Protein AF-A0A1F8U116-F1 (afdb_monomer)

Nearest PDB structures (foldseek):
  3ff0-assembly1_A  TM=6.456E-01  e=1.673E+00  Pseudomonas aeruginosa
  3ff0-assembly1_B  TM=6.362E-01  e=1.903E+00  Pseudomonas aeruginosa
  4j8t-assembly5_A  TM=5.575E-01  e=2.029E+00  Pseudomonas aeruginosa PAO1
  4j9a-assembly8_H  TM=5.163E-01  e=3.391E+00  Pseudomonas aeruginosa PAO1
  4j8t-assembly5_C-3  TM=2.967E-01  e=2.029E+00  Pseudomonas aeruginosa PAO1

Sequence (132 aa):
MDSFWSKLLILGIVAAIGVFFIGNVYAPQRSAQEAMADSTQQSVNAVKMGVEDTAPMIVKGDAIISTVNQYCTSGNTVDIIVKKSSNTYTFTNSTSTSSNQSVTTIADISKHYVRTIEKAGTQIVSITFVEQ

Mean predicted aligned error: 13.51 Å

Structure (mmCIF, N/CA/C/O backbone):
data_AF-A0A1F8U116-F1
#
_entry.id   AF-A0A1F8U116-F1
#
loop_
_atom_site.group_PDB
_atom_site.id
_atom_site.type_symbol
_atom_site.label_atom_id
_atom_site.label_alt_id
_atom_site.label_comp_id
_atom_site.label_asym_id
_atom_site.label_entity_id
_atom_site.label_seq_id
_atom_site.pdbx_PDB_ins_code
_atom_site.Cartn_x
_atom_site.Cartn_y
_atom_site.Cartn_z
_atom_site.occupancy
_atom_site.B_iso_or_equiv
_atom_site.auth_seq_id
_atom_site.auth_comp_id
_atom_site.auth_asym_id
_atom_site.auth_atom_id
_atom_site.pdbx_PDB_model_num
ATOM 1 N N . MET A 1 1 ? 42.161 9.589 -70.786 1.00 56.75 1 MET A N 1
ATOM 2 C CA . MET A 1 1 ? 42.024 8.523 -69.756 1.00 56.75 1 MET A CA 1
ATOM 3 C C . MET A 1 1 ? 41.451 9.086 -68.445 1.00 56.75 1 MET A C 1
ATOM 5 O O . MET A 1 1 ? 41.298 8.358 -67.474 1.00 56.75 1 MET A O 1
ATOM 9 N N . ASP A 1 2 ? 41.060 10.364 -68.441 1.00 60.41 2 ASP A N 1
ATOM 10 C CA . ASP A 1 2 ? 40.743 11.174 -67.256 1.00 60.41 2 ASP A CA 1
ATOM 11 C C . ASP A 1 2 ? 39.321 10.951 -66.716 1.00 60.41 2 ASP A C 1
ATOM 13 O O . ASP A 1 2 ? 39.057 11.107 -65.527 1.00 60.41 2 ASP A O 1
ATOM 17 N N . SER A 1 3 ? 38.399 10.501 -67.576 1.00 70.00 3 SER A N 1
ATOM 18 C CA . SER A 1 3 ? 36.994 10.267 -67.208 1.00 70.00 3 SER A CA 1
ATOM 19 C C . SER A 1 3 ? 36.801 9.078 -66.256 1.00 70.00 3 SER A C 1
ATOM 21 O O . SER A 1 3 ? 35.904 9.110 -65.415 1.00 70.00 3 SER A O 1
ATOM 23 N N . PHE A 1 4 ? 37.635 8.036 -66.356 1.00 75.00 4 PHE A N 1
ATOM 24 C CA . PHE A 1 4 ? 37.519 6.846 -65.506 1.00 75.00 4 PHE A CA 1
ATOM 25 C C . PHE A 1 4 ? 37.938 7.150 -64.063 1.00 75.00 4 PHE A C 1
ATOM 27 O O . PHE A 1 4 ? 37.179 6.899 -63.129 1.00 75.00 4 PHE A O 1
ATOM 34 N N . TRP A 1 5 ? 39.103 7.778 -63.895 1.00 80.31 5 TRP A N 1
ATOM 35 C CA . TRP A 1 5 ? 39.643 8.144 -62.586 1.00 80.31 5 TRP A CA 1
ATOM 36 C C . TRP A 1 5 ? 38.787 9.186 -61.864 1.00 80.31 5 TRP A C 1
ATOM 38 O O . TRP A 1 5 ? 38.563 9.064 -60.664 1.00 80.31 5 TRP A O 1
ATOM 48 N N . SER A 1 6 ? 38.228 10.156 -62.596 1.00 79.38 6 SER A N 1
ATOM 49 C CA . SER A 1 6 ? 37.315 11.149 -62.021 1.00 79.38 6 SER A CA 1
ATOM 50 C C . SER A 1 6 ? 36.007 10.521 -61.508 1.00 79.38 6 SER A C 1
ATOM 52 O O . SER A 1 6 ? 35.576 10.818 -60.395 1.00 79.38 6 SER A O 1
ATOM 54 N N . LYS A 1 7 ? 35.407 9.580 -62.256 1.00 79.75 7 LYS A N 1
ATOM 55 C CA . LYS A 1 7 ? 34.196 8.858 -61.815 1.00 79.75 7 LYS A CA 1
ATOM 56 C C . LYS A 1 7 ? 34.462 7.955 -60.611 1.00 79.75 7 LYS A C 1
ATOM 58 O O . LYS A 1 7 ? 33.646 7.925 -59.694 1.00 79.75 7 LYS A O 1
ATOM 63 N N . LEU A 1 8 ? 35.600 7.258 -60.597 1.00 81.00 8 LEU A N 1
ATOM 64 C CA . LEU A 1 8 ? 36.014 6.416 -59.472 1.00 81.00 8 LEU A CA 1
ATOM 65 C C . LEU A 1 8 ? 36.182 7.246 -58.187 1.00 81.00 8 LEU A C 1
ATOM 67 O O . LEU A 1 8 ? 35.739 6.838 -57.115 1.00 81.00 8 LEU A O 1
ATOM 71 N N . LEU A 1 9 ? 36.768 8.439 -58.311 1.00 81.50 9 LEU A N 1
ATOM 72 C CA . LEU A 1 9 ? 37.010 9.349 -57.194 1.00 81.50 9 LEU A CA 1
ATOM 73 C C . LEU A 1 9 ? 35.705 9.920 -56.618 1.00 81.50 9 LEU A C 1
ATOM 75 O O . LEU A 1 9 ? 35.528 9.929 -55.402 1.00 81.50 9 LEU A O 1
ATOM 79 N N . ILE A 1 10 ? 34.753 10.311 -57.471 1.00 80.88 10 ILE A N 1
ATOM 80 C CA . ILE A 1 10 ? 33.420 10.759 -57.028 1.00 80.88 10 ILE A CA 1
ATOM 81 C C . ILE A 1 10 ? 32.681 9.635 -56.288 1.00 80.88 10 ILE A C 1
ATOM 83 O O . ILE A 1 10 ? 32.080 9.874 -55.242 1.00 80.88 10 ILE A O 1
ATOM 87 N N . LEU A 1 11 ? 32.759 8.400 -56.788 1.00 83.06 11 LEU A N 1
ATOM 88 C CA . LEU A 1 11 ? 32.100 7.246 -56.173 1.00 83.06 11 LEU A CA 1
ATOM 89 C C . LEU A 1 11 ? 32.689 6.934 -54.785 1.00 83.06 11 LEU A C 1
ATOM 91 O O . LEU A 1 11 ? 31.939 6.672 -53.844 1.00 83.06 11 LEU A O 1
ATOM 95 N N . GLY A 1 12 ? 34.011 7.063 -54.629 1.00 81.06 12 GLY A N 1
ATOM 96 C CA . GLY A 1 12 ? 34.685 6.963 -53.332 1.00 81.06 12 GLY A CA 1
ATOM 97 C C . GLY A 1 12 ? 34.249 8.044 -52.336 1.00 81.06 12 GLY A C 1
ATOM 98 O O . GLY A 1 12 ? 34.002 7.735 -51.172 1.00 81.06 12 GLY A O 1
ATOM 99 N N . ILE A 1 13 ? 34.078 9.291 -52.791 1.00 82.31 13 ILE A N 1
ATOM 100 C CA . ILE A 1 13 ? 33.596 10.395 -51.944 1.00 82.31 13 ILE A CA 1
ATOM 101 C C . ILE A 1 13 ? 32.156 10.143 -51.481 1.00 82.31 13 ILE A C 1
ATOM 103 O O . ILE A 1 13 ? 31.865 10.288 -50.297 1.00 82.31 13 ILE A O 1
ATOM 107 N N . VAL A 1 14 ? 31.259 9.720 -52.377 1.00 81.75 14 VAL A N 1
ATOM 108 C CA . VAL A 1 14 ? 29.861 9.419 -52.017 1.00 81.75 14 VAL A CA 1
ATOM 109 C C . VAL A 1 14 ? 29.785 8.258 -51.022 1.00 81.75 14 VAL A C 1
ATOM 111 O O . VAL A 1 14 ? 29.036 8.340 -50.050 1.00 81.75 14 VAL A O 1
ATOM 114 N N . ALA A 1 15 ? 30.593 7.210 -51.208 1.00 81.62 15 ALA A N 1
ATOM 115 C CA . ALA A 1 15 ? 30.669 6.099 -50.262 1.00 81.62 15 ALA A CA 1
ATOM 116 C C . ALA A 1 15 ? 31.201 6.547 -48.887 1.00 81.62 15 ALA A C 1
ATOM 118 O O . ALA A 1 15 ? 30.618 6.195 -47.862 1.00 81.62 15 ALA A O 1
ATOM 119 N N . ALA A 1 16 ? 32.256 7.369 -48.853 1.00 78.69 16 ALA A N 1
ATOM 120 C CA . ALA A 1 16 ? 32.825 7.895 -47.611 1.00 78.69 16 ALA A CA 1
ATOM 121 C C . ALA A 1 16 ? 31.837 8.799 -46.855 1.00 78.69 16 ALA A C 1
ATOM 123 O O . ALA A 1 16 ? 31.673 8.660 -45.642 1.00 78.69 16 ALA A O 1
ATOM 124 N N . ILE A 1 17 ? 31.126 9.675 -47.572 1.00 79.88 17 ILE A N 1
ATOM 125 C CA . ILE A 1 17 ? 30.067 10.515 -47.004 1.00 79.88 17 ILE A CA 1
ATOM 126 C C . ILE A 1 17 ? 28.924 9.636 -46.478 1.00 79.88 17 ILE A C 1
ATOM 128 O O . ILE A 1 17 ? 28.479 9.831 -45.351 1.00 79.88 17 ILE A O 1
ATOM 132 N N . GLY A 1 18 ? 28.489 8.623 -47.232 1.00 73.19 18 GLY A N 1
ATOM 133 C CA . GLY A 1 18 ? 27.443 7.692 -46.798 1.00 73.19 18 GLY A CA 1
ATOM 134 C C . GLY A 1 18 ? 27.783 6.983 -45.483 1.00 73.19 18 GLY A C 1
ATOM 135 O O . GLY A 1 18 ? 26.974 6.984 -44.555 1.00 73.19 18 GLY A O 1
ATOM 136 N N . VAL A 1 19 ? 29.002 6.452 -45.359 1.00 76.31 19 VAL A N 1
ATOM 137 C CA . VAL A 1 19 ? 29.478 5.816 -44.116 1.00 76.31 19 VAL A CA 1
ATOM 138 C C . VAL A 1 19 ? 29.560 6.830 -42.970 1.00 76.31 19 VAL A C 1
ATOM 140 O O . VAL A 1 19 ? 29.146 6.525 -41.850 1.00 76.31 19 VAL A O 1
ATOM 143 N N . PHE A 1 20 ? 30.024 8.052 -43.245 1.00 77.50 20 PHE A N 1
ATOM 144 C CA . PHE A 1 20 ? 30.094 9.122 -42.251 1.00 77.50 20 PHE A CA 1
ATOM 145 C C . PHE A 1 20 ? 28.710 9.504 -41.704 1.00 77.50 20 PHE A C 1
ATOM 147 O O . PHE A 1 20 ? 28.555 9.629 -40.488 1.00 77.50 20 PHE A O 1
ATOM 154 N N . PHE A 1 21 ? 27.699 9.643 -42.568 1.00 72.12 21 PHE A N 1
ATOM 155 C CA . PHE A 1 21 ? 26.323 9.944 -42.156 1.00 72.12 21 PHE A CA 1
ATOM 156 C C . PHE A 1 21 ? 25.698 8.796 -41.354 1.00 72.12 21 PHE A C 1
ATOM 158 O O . PHE A 1 21 ? 25.038 9.040 -40.345 1.00 72.12 21 PHE A O 1
ATOM 165 N N . ILE A 1 22 ? 25.926 7.540 -41.745 1.00 70.88 22 ILE A N 1
ATOM 166 C CA . ILE A 1 22 ? 25.413 6.383 -40.998 1.00 70.88 22 ILE A CA 1
ATOM 167 C C . ILE A 1 22 ? 26.027 6.327 -39.590 1.00 70.88 22 ILE A C 1
ATOM 169 O O . ILE A 1 22 ? 25.301 6.201 -38.603 1.00 70.88 22 ILE A O 1
ATOM 173 N N . GLY A 1 23 ? 27.350 6.470 -39.488 1.00 65.94 23 GLY A N 1
ATOM 174 C CA . GLY A 1 23 ? 28.062 6.378 -38.213 1.00 65.94 23 GLY A CA 1
ATOM 175 C C . GLY A 1 23 ? 27.804 7.554 -37.268 1.00 65.94 23 GLY A C 1
ATOM 176 O O . GLY A 1 23 ? 27.632 7.341 -36.073 1.00 65.94 23 GLY A O 1
ATOM 177 N N . ASN A 1 24 ? 27.748 8.784 -37.788 1.00 67.12 24 ASN A N 1
ATOM 178 C CA . ASN A 1 24 ? 27.691 9.988 -36.947 1.00 67.12 24 ASN A CA 1
ATOM 179 C C . ASN A 1 24 ? 26.297 10.603 -36.811 1.00 67.12 24 ASN A C 1
ATOM 181 O O . ASN A 1 24 ? 26.090 11.417 -35.916 1.00 67.12 24 ASN A O 1
ATOM 185 N N . VAL A 1 25 ? 25.342 10.250 -37.675 1.00 69.00 25 VAL A N 1
ATOM 186 C CA . VAL A 1 25 ? 23.979 10.803 -37.620 1.00 69.00 25 VAL A CA 1
ATOM 187 C C . VAL A 1 25 ? 22.976 9.714 -37.264 1.00 69.00 25 VAL A C 1
ATOM 189 O O . VAL A 1 25 ? 22.262 9.851 -36.274 1.00 69.00 25 VAL A O 1
ATOM 192 N N . TYR A 1 26 ? 22.954 8.603 -38.003 1.00 65.25 26 TYR A N 1
ATOM 193 C CA . TYR A 1 26 ? 21.955 7.555 -37.769 1.00 65.25 26 TYR A CA 1
ATOM 194 C C . TYR A 1 26 ? 22.182 6.783 -36.467 1.00 65.25 26 TYR A C 1
ATOM 196 O O . TYR A 1 26 ? 21.219 6.539 -35.741 1.00 65.25 26 TYR A O 1
ATOM 204 N N . ALA A 1 27 ? 23.425 6.413 -36.142 1.00 67.81 27 ALA A N 1
ATOM 205 C CA . ALA A 1 27 ? 23.688 5.659 -34.916 1.00 67.81 27 ALA A CA 1
ATOM 206 C C . ALA A 1 27 ? 23.335 6.453 -33.637 1.00 67.81 27 ALA A C 1
ATOM 208 O O . ALA A 1 27 ? 22.616 5.900 -32.802 1.00 67.81 27 ALA A O 1
ATOM 209 N N . PRO A 1 28 ? 23.710 7.744 -33.491 1.00 69.00 28 PRO A N 1
ATOM 210 C CA . PRO A 1 28 ? 23.281 8.547 -32.344 1.00 69.00 28 PRO A CA 1
ATOM 211 C C . PRO A 1 28 ? 21.773 8.821 -32.304 1.00 69.00 28 PRO A C 1
ATOM 213 O O . PRO A 1 28 ? 21.185 8.868 -31.228 1.00 69.00 28 PRO A O 1
ATOM 216 N N . GLN A 1 29 ? 21.118 8.993 -33.457 1.00 68.38 29 GLN A N 1
ATOM 217 C CA . GLN A 1 29 ? 19.662 9.180 -33.495 1.00 68.38 29 GLN A CA 1
ATOM 218 C C . GLN A 1 29 ? 18.917 7.928 -33.038 1.00 68.38 29 GLN A C 1
ATOM 220 O O . GLN A 1 29 ? 17.942 8.031 -32.296 1.00 68.38 29 GLN A O 1
ATOM 225 N N . ARG A 1 30 ? 19.389 6.748 -33.448 1.00 69.75 30 ARG A N 1
ATOM 226 C CA . ARG A 1 30 ? 18.814 5.476 -33.014 1.00 69.75 30 ARG A CA 1
ATOM 227 C C . ARG A 1 30 ? 18.998 5.262 -31.514 1.00 69.75 30 ARG A C 1
ATOM 229 O O . ARG A 1 30 ? 18.024 4.950 -30.840 1.00 69.75 30 ARG A O 1
ATOM 236 N N . SER A 1 31 ? 20.202 5.479 -30.985 1.00 70.88 31 SER A N 1
ATOM 237 C CA . SER A 1 31 ? 20.445 5.329 -29.546 1.00 70.88 31 SER A CA 1
ATOM 238 C C . SER A 1 31 ? 19.658 6.347 -28.717 1.00 70.88 31 SER A C 1
ATOM 240 O O . SER A 1 31 ? 19.149 6.002 -27.656 1.00 70.88 31 SER A O 1
ATOM 242 N N . ALA A 1 32 ? 19.482 7.576 -29.214 1.00 70.12 32 ALA A N 1
ATOM 243 C CA . ALA A 1 32 ? 18.620 8.565 -28.573 1.00 70.12 32 ALA A CA 1
ATOM 244 C C . ALA A 1 32 ? 17.145 8.128 -28.563 1.00 70.12 32 ALA A C 1
ATOM 246 O O . ALA A 1 32 ? 16.479 8.285 -27.545 1.00 70.12 32 ALA A O 1
ATOM 247 N N . GLN A 1 33 ? 16.636 7.551 -29.657 1.00 66.69 33 GLN A N 1
ATOM 248 C CA . GLN A 1 33 ? 15.265 7.027 -29.712 1.00 66.69 33 GLN A CA 1
ATOM 249 C C . GLN A 1 33 ? 15.062 5.830 -28.777 1.00 66.69 33 GLN A C 1
ATOM 251 O O . GLN A 1 33 ? 14.055 5.780 -28.075 1.00 66.69 33 GLN A O 1
ATOM 256 N N . GLU A 1 34 ? 16.019 4.902 -28.727 1.00 73.94 34 GLU A N 1
ATOM 257 C CA . GLU A 1 34 ? 15.996 3.762 -27.800 1.00 73.94 34 GLU A CA 1
ATOM 258 C C . GLU A 1 34 ? 16.025 4.252 -26.339 1.00 73.94 34 GLU A C 1
ATOM 260 O O . GLU A 1 34 ? 15.172 3.865 -25.543 1.00 73.94 34 GLU A O 1
ATOM 265 N N . ALA A 1 35 ? 16.897 5.211 -26.006 1.00 73.69 35 ALA A N 1
ATOM 266 C CA . ALA A 1 35 ? 16.950 5.808 -24.670 1.00 73.69 35 ALA A CA 1
ATOM 267 C C . ALA A 1 35 ? 15.663 6.571 -24.294 1.00 73.69 35 ALA A C 1
ATOM 269 O O . ALA A 1 35 ? 15.225 6.526 -23.143 1.00 73.69 35 ALA A O 1
ATOM 270 N N . MET A 1 36 ? 15.033 7.266 -25.247 1.00 68.69 36 MET A N 1
ATOM 271 C CA . MET A 1 36 ? 13.744 7.933 -25.029 1.00 68.69 36 MET A CA 1
ATOM 272 C C . MET A 1 36 ? 12.611 6.927 -24.811 1.00 68.69 36 MET A C 1
ATOM 274 O O . MET A 1 36 ? 11.757 7.155 -23.951 1.00 68.69 36 MET A O 1
ATOM 278 N N . ALA A 1 37 ? 12.603 5.817 -25.552 1.00 66.62 37 ALA A N 1
ATOM 279 C CA . ALA A 1 37 ? 11.632 4.745 -25.370 1.00 66.62 37 ALA A CA 1
ATOM 280 C C . ALA A 1 37 ? 11.789 4.082 -23.993 1.00 66.62 37 ALA A C 1
ATOM 282 O O . ALA A 1 37 ? 10.801 3.959 -23.268 1.00 66.62 37 ALA A O 1
ATOM 283 N N . ASP A 1 38 ? 13.018 3.759 -23.588 1.00 73.62 38 ASP A N 1
ATOM 284 C CA . ASP A 1 38 ? 13.308 3.172 -22.275 1.00 73.62 38 ASP A CA 1
ATOM 285 C C . ASP A 1 38 ? 12.937 4.122 -21.130 1.00 73.62 38 ASP A C 1
ATOM 287 O O . ASP A 1 38 ? 12.268 3.723 -20.174 1.00 73.62 38 ASP A O 1
ATOM 291 N N . SER A 1 39 ? 13.292 5.406 -21.245 1.00 68.94 39 SER A N 1
ATOM 292 C CA . SER A 1 39 ? 12.930 6.426 -20.252 1.00 68.94 39 SER A CA 1
ATOM 293 C C . SER A 1 39 ? 11.411 6.623 -20.150 1.00 68.94 39 SER A C 1
ATOM 295 O O . SER A 1 39 ? 10.861 6.740 -19.047 1.00 68.94 39 SER A O 1
ATOM 297 N N . THR A 1 40 ? 10.706 6.598 -21.285 1.00 70.31 40 THR A N 1
ATOM 298 C CA . THR A 1 40 ? 9.238 6.665 -21.319 1.00 70.31 40 THR A CA 1
ATOM 299 C C . THR A 1 40 ? 8.625 5.432 -20.666 1.00 70.31 40 THR A C 1
ATOM 301 O O . THR A 1 40 ? 7.739 5.567 -19.824 1.00 70.31 40 THR A O 1
ATOM 304 N N . GLN A 1 41 ? 9.119 4.235 -20.983 1.00 64.88 41 GLN A N 1
ATOM 305 C CA . GLN A 1 41 ? 8.625 2.993 -20.395 1.00 64.88 41 GLN A CA 1
ATOM 306 C C . GLN A 1 41 ? 8.862 2.954 -18.883 1.00 64.88 41 GLN A C 1
ATOM 308 O O . GLN A 1 41 ? 7.974 2.558 -18.126 1.00 64.88 41 GLN A O 1
ATOM 313 N N . GLN A 1 42 ? 10.027 3.415 -18.426 1.00 64.62 42 GLN A N 1
ATOM 314 C CA . GLN A 1 42 ? 10.340 3.537 -17.007 1.00 64.62 42 GLN A CA 1
ATOM 315 C C . GLN A 1 42 ? 9.395 4.525 -16.310 1.00 64.62 42 GLN A C 1
ATOM 317 O O . GLN A 1 42 ? 8.884 4.219 -15.233 1.00 64.62 42 GLN A O 1
ATOM 322 N N . SER A 1 43 ? 9.106 5.665 -16.940 1.00 61.88 43 SER A N 1
ATOM 323 C CA . SER A 1 43 ? 8.171 6.668 -16.414 1.00 61.88 43 SER A CA 1
ATOM 324 C C . SER A 1 43 ? 6.744 6.125 -16.336 1.00 61.88 43 SER A C 1
ATOM 326 O O . SER A 1 43 ? 6.086 6.260 -15.308 1.00 61.88 43 SER A O 1
ATOM 328 N N . VAL A 1 44 ? 6.279 5.441 -17.383 1.00 65.81 44 VAL A N 1
ATOM 329 C CA . VAL A 1 44 ? 4.954 4.802 -17.414 1.00 65.81 44 VAL A CA 1
ATOM 330 C C . VAL A 1 44 ? 4.847 3.710 -16.355 1.00 65.81 44 VAL A C 1
ATOM 332 O O . VAL A 1 44 ? 3.848 3.653 -15.644 1.00 65.81 44 VAL A O 1
ATOM 335 N N . ASN A 1 45 ? 5.873 2.873 -16.196 1.00 62.75 45 ASN A N 1
ATOM 336 C CA . ASN A 1 45 ? 5.890 1.837 -15.166 1.00 62.75 45 ASN A CA 1
ATOM 337 C C . ASN A 1 45 ? 5.910 2.441 -13.756 1.00 62.75 45 ASN A C 1
ATOM 339 O O . ASN A 1 45 ? 5.195 1.957 -12.883 1.00 62.75 45 ASN A O 1
ATOM 343 N N . ALA A 1 46 ? 6.673 3.514 -13.532 1.00 59.09 46 ALA A N 1
ATOM 344 C CA . ALA A 1 46 ? 6.689 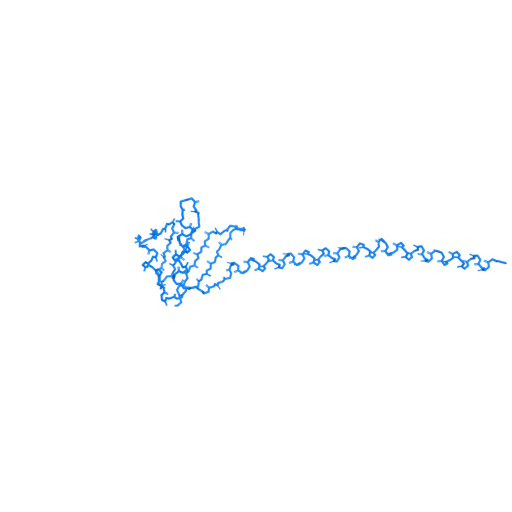4.227 -12.256 1.00 59.09 46 ALA A CA 1
ATOM 345 C C . ALA A 1 46 ? 5.317 4.837 -11.929 1.00 59.09 46 ALA A C 1
ATOM 347 O O . ALA A 1 46 ? 4.833 4.689 -10.807 1.00 59.09 46 ALA A O 1
ATOM 348 N N . VAL A 1 47 ? 4.654 5.450 -12.917 1.00 61.56 47 VAL A N 1
ATOM 349 C CA . VAL A 1 47 ? 3.283 5.959 -12.767 1.00 61.56 47 VAL A CA 1
ATOM 350 C C . VAL A 1 47 ? 2.311 4.814 -12.498 1.00 61.56 47 VAL A C 1
ATOM 352 O O . VAL A 1 47 ? 1.509 4.915 -11.578 1.00 61.56 47 VAL A O 1
ATOM 355 N N . LYS A 1 48 ? 2.396 3.707 -13.239 1.00 57.62 48 LYS A N 1
ATOM 356 C CA . LYS A 1 48 ? 1.510 2.553 -13.058 1.00 57.62 48 LYS A CA 1
ATOM 357 C C . LYS A 1 48 ? 1.648 1.937 -11.664 1.00 57.62 48 LYS A C 1
ATOM 359 O O . LYS A 1 48 ? 0.635 1.740 -11.007 1.00 57.62 48 LYS A O 1
ATOM 364 N N . MET A 1 49 ? 2.872 1.714 -11.183 1.00 56.59 49 MET A N 1
ATOM 365 C CA . MET A 1 49 ? 3.116 1.225 -9.818 1.00 56.59 49 MET A CA 1
ATOM 366 C C . MET A 1 49 ? 2.638 2.224 -8.756 1.00 56.59 49 MET A C 1
ATOM 368 O O . MET A 1 49 ? 2.053 1.832 -7.750 1.00 56.59 49 MET A O 1
ATOM 372 N N . GLY A 1 50 ? 2.842 3.526 -8.984 1.00 55.91 50 GLY A N 1
ATOM 373 C CA . GLY A 1 50 ? 2.330 4.569 -8.095 1.00 55.91 50 GLY A CA 1
ATOM 374 C C . GLY A 1 50 ? 0.802 4.588 -8.035 1.00 55.91 50 GLY A C 1
ATOM 375 O O . GLY A 1 50 ? 0.229 4.724 -6.955 1.00 55.91 50 GLY A O 1
ATOM 376 N N . VAL A 1 51 ? 0.135 4.408 -9.175 1.00 59.62 51 VAL A N 1
ATOM 377 C CA . VAL A 1 51 ? -1.328 4.389 -9.275 1.00 59.62 51 VAL A CA 1
ATOM 378 C C . VAL A 1 51 ? -1.912 3.103 -8.693 1.00 59.62 51 VAL A C 1
ATOM 380 O O . VAL A 1 51 ? -2.872 3.200 -7.941 1.00 59.62 51 VAL A O 1
ATOM 383 N N . GLU A 1 52 ? -1.352 1.924 -8.973 1.00 56.56 52 GLU A N 1
ATOM 384 C CA . GLU A 1 52 ? -1.872 0.645 -8.454 1.00 56.56 52 GLU A CA 1
ATOM 385 C C . GLU A 1 52 ? -1.861 0.585 -6.921 1.00 56.56 52 GLU A C 1
ATOM 387 O O . GLU A 1 52 ? -2.810 0.079 -6.322 1.00 56.56 52 GLU A O 1
ATOM 392 N N . ASP A 1 53 ? -0.851 1.173 -6.278 1.00 59.69 53 ASP A N 1
ATOM 393 C CA . ASP A 1 53 ? -0.792 1.212 -4.816 1.00 59.69 53 ASP A CA 1
ATOM 394 C C . ASP A 1 53 ? -1.669 2.309 -4.190 1.00 59.69 53 ASP A C 1
ATOM 396 O O . ASP A 1 53 ? -2.090 2.163 -3.046 1.00 59.69 53 ASP A O 1
ATOM 400 N N . THR A 1 54 ? -1.944 3.403 -4.906 1.00 65.44 54 THR A N 1
ATOM 401 C CA . THR A 1 54 ? -2.691 4.569 -4.378 1.00 65.44 54 THR A CA 1
ATOM 402 C C . THR A 1 54 ? -4.178 4.526 -4.761 1.00 65.44 54 THR A C 1
ATOM 404 O O . THR A 1 54 ? -5.006 5.206 -4.152 1.00 65.44 54 THR A O 1
ATOM 407 N N . ALA A 1 55 ? -4.543 3.729 -5.768 1.00 71.69 55 ALA A N 1
ATOM 408 C CA . ALA A 1 55 ? -5.911 3.625 -6.249 1.00 71.69 55 ALA A CA 1
ATOM 409 C C . ALA A 1 55 ? -6.843 3.039 -5.171 1.00 71.69 55 ALA A C 1
ATOM 411 O O . ALA A 1 55 ? -6.472 2.084 -4.480 1.00 71.69 55 ALA A O 1
ATOM 412 N N . PRO A 1 56 ? -8.075 3.567 -5.047 1.00 79.25 56 PRO A N 1
ATOM 413 C CA . PRO A 1 56 ? -9.064 3.011 -4.139 1.00 79.25 56 PRO A CA 1
ATOM 414 C C . PRO A 1 56 ? -9.372 1.548 -4.484 1.00 79.25 56 PRO A C 1
ATOM 416 O O . PRO A 1 56 ? -9.783 1.243 -5.604 1.00 79.25 56 PRO A O 1
ATOM 419 N N . MET A 1 57 ? -9.205 0.640 -3.522 1.00 85.25 57 MET A N 1
ATOM 420 C CA . MET A 1 57 ? -9.498 -0.789 -3.681 1.00 85.25 57 MET A CA 1
ATOM 421 C C . MET A 1 57 ? -10.588 -1.220 -2.704 1.00 85.25 57 MET A C 1
ATOM 423 O O . MET A 1 57 ? -10.530 -0.887 -1.525 1.00 85.25 57 MET A O 1
ATOM 427 N N . ILE A 1 58 ? -11.557 -2.015 -3.159 1.00 87.44 58 ILE A N 1
ATOM 428 C CA . ILE A 1 58 ? -12.561 -2.603 -2.265 1.00 87.44 58 ILE A CA 1
ATOM 429 C C . ILE A 1 58 ? -11.945 -3.803 -1.538 1.00 87.44 58 ILE A C 1
ATOM 431 O O . ILE A 1 58 ? -11.452 -4.739 -2.167 1.00 87.44 58 ILE A O 1
ATOM 435 N N . VAL A 1 59 ? -11.992 -3.781 -0.209 1.00 89.62 59 VAL A N 1
ATOM 436 C CA . VAL A 1 59 ? -11.513 -4.847 0.677 1.00 89.62 59 VAL A CA 1
ATOM 437 C C . VAL A 1 59 ? -12.593 -5.228 1.689 1.00 89.62 59 VAL A C 1
ATOM 439 O O . VAL A 1 59 ? -13.517 -4.459 1.940 1.00 89.62 59 VAL A O 1
ATOM 442 N N . LYS A 1 60 ? -12.490 -6.416 2.282 1.00 90.94 60 LYS A N 1
ATOM 443 C CA . LYS A 1 60 ? -13.359 -6.849 3.385 1.00 90.94 60 LYS A CA 1
ATOM 444 C C . LYS A 1 60 ? -12.785 -6.433 4.744 1.00 90.94 60 LYS A C 1
ATOM 446 O O . LYS A 1 60 ? -11.607 -6.086 4.848 1.00 90.94 60 LYS A O 1
ATOM 451 N N . GLY A 1 61 ? -13.615 -6.453 5.789 1.00 86.69 61 GLY A N 1
ATOM 452 C CA . GLY A 1 61 ? -13.201 -6.060 7.144 1.00 86.69 61 GLY A CA 1
ATOM 453 C C . GLY A 1 61 ? -12.069 -6.907 7.745 1.00 86.69 61 GLY A C 1
ATOM 454 O O . GLY A 1 61 ? -11.276 -6.402 8.536 1.00 86.69 61 GLY A O 1
ATOM 455 N N . ASP A 1 62 ? -11.916 -8.163 7.325 1.00 89.19 62 ASP A N 1
ATOM 456 C CA . ASP A 1 62 ? -10.793 -9.031 7.713 1.00 89.19 62 ASP A CA 1
ATOM 457 C C . ASP A 1 62 ? -9.433 -8.476 7.250 1.00 89.19 62 ASP A C 1
ATOM 459 O O . ASP A 1 62 ? -8.454 -8.496 8.002 1.00 89.19 62 ASP A O 1
ATOM 463 N N . ALA A 1 63 ? -9.384 -7.892 6.052 1.00 88.50 63 ALA A N 1
ATOM 464 C CA . ALA A 1 63 ? -8.195 -7.236 5.524 1.00 88.50 63 ALA A CA 1
ATOM 465 C C . ALA A 1 63 ? -7.800 -6.002 6.352 1.00 88.50 63 ALA A C 1
ATOM 467 O O . ALA A 1 63 ? -6.610 -5.716 6.491 1.00 88.50 63 ALA A O 1
ATOM 468 N N . ILE A 1 64 ? -8.766 -5.295 6.950 1.00 88.81 64 ILE A N 1
ATOM 469 C CA . ILE A 1 64 ? -8.491 -4.167 7.856 1.00 88.81 64 ILE A CA 1
ATOM 470 C C . ILE A 1 64 ? -7.780 -4.667 9.110 1.00 88.81 64 ILE A C 1
ATOM 472 O O . ILE A 1 64 ? -6.754 -4.109 9.490 1.00 88.81 64 ILE A O 1
ATOM 476 N N . ILE A 1 65 ? -8.281 -5.747 9.716 1.00 88.88 65 ILE A N 1
ATOM 477 C CA . ILE A 1 65 ? -7.681 -6.353 10.914 1.00 88.88 65 ILE A CA 1
ATOM 478 C C . ILE A 1 65 ? -6.241 -6.785 10.619 1.00 88.88 65 ILE A C 1
ATOM 480 O O . ILE A 1 65 ? -5.329 -6.475 11.387 1.00 88.88 65 ILE A O 1
ATOM 484 N N . SER A 1 66 ? -6.022 -7.444 9.477 1.00 88.62 66 SER A N 1
ATOM 485 C CA . SER A 1 66 ? -4.679 -7.827 9.032 1.00 88.62 66 SER A CA 1
ATOM 486 C C . SER A 1 66 ? -3.769 -6.612 8.842 1.00 88.62 66 SER A C 1
ATOM 488 O O . SER A 1 66 ? -2.62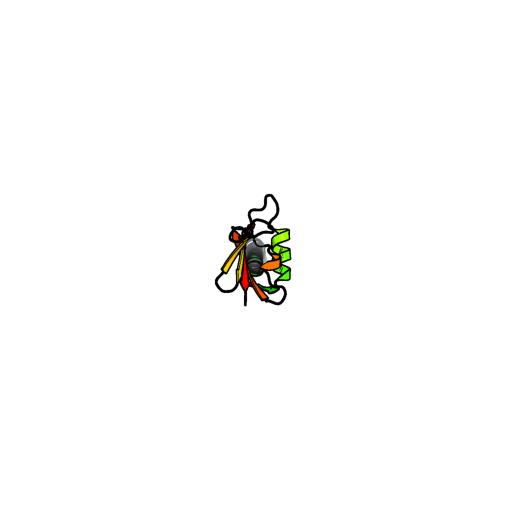0 -6.637 9.278 1.00 88.62 66 SER A O 1
ATOM 490 N N . THR A 1 67 ? -4.277 -5.540 8.226 1.00 88.62 67 THR A N 1
ATOM 491 C CA . THR A 1 67 ? -3.505 -4.311 7.981 1.00 88.62 67 THR A CA 1
ATOM 492 C C . THR A 1 67 ? -3.123 -3.634 9.297 1.00 88.62 67 THR A C 1
ATOM 494 O O . THR A 1 67 ? -1.968 -3.258 9.475 1.00 88.62 67 THR A O 1
ATOM 497 N N . VAL A 1 68 ? -4.051 -3.540 10.255 1.00 87.38 68 VAL A N 1
ATOM 498 C CA . VAL A 1 68 ? -3.770 -2.985 11.588 1.00 87.38 68 VAL A CA 1
ATOM 499 C C . VAL A 1 68 ? -2.707 -3.796 12.314 1.00 87.38 68 VAL A C 1
ATOM 501 O O . VAL A 1 68 ? -1.743 -3.220 12.804 1.00 87.38 68 VAL A O 1
ATOM 504 N N . ASN A 1 69 ? -2.806 -5.122 12.320 1.00 85.94 69 ASN A N 1
ATOM 505 C CA . ASN A 1 69 ? -1.803 -5.958 12.983 1.00 85.94 69 ASN A CA 1
ATOM 506 C C . ASN A 1 69 ? -0.423 -5.898 12.307 1.00 85.94 69 ASN A C 1
ATOM 508 O O . ASN A 1 69 ? 0.594 -6.052 12.979 1.00 85.94 69 ASN A O 1
ATOM 512 N N . GLN A 1 70 ? -0.379 -5.681 10.991 1.00 85.25 70 GLN A N 1
ATOM 513 C CA . GLN A 1 70 ? 0.870 -5.567 10.242 1.00 85.25 70 GLN A CA 1
ATOM 514 C C . GLN A 1 70 ? 1.565 -4.221 10.480 1.00 85.25 70 GLN A C 1
ATOM 516 O O . GLN A 1 70 ? 2.774 -4.177 10.721 1.00 85.25 70 GLN A O 1
ATOM 521 N N . TYR A 1 71 ? 0.814 -3.125 10.379 1.00 84.38 71 TYR A N 1
ATOM 522 C CA . TYR A 1 71 ? 1.383 -1.781 10.362 1.00 84.38 71 TYR A CA 1
ATOM 523 C C . TYR A 1 71 ? 1.380 -1.110 11.733 1.00 84.38 71 TYR A C 1
ATOM 525 O O . TYR A 1 71 ? 2.321 -0.385 12.021 1.00 84.38 71 TYR A O 1
ATOM 533 N N . CYS A 1 72 ? 0.425 -1.379 12.622 1.00 83.19 72 CYS A N 1
ATOM 534 C CA . CYS A 1 72 ? 0.402 -0.785 13.961 1.00 83.19 72 CYS A CA 1
ATOM 535 C C . CYS A 1 72 ? 1.271 -1.575 14.958 1.00 83.19 72 CYS A C 1
ATOM 537 O O . CYS A 1 72 ? 0.786 -2.090 15.965 1.00 83.19 72 CYS A O 1
ATOM 539 N N . THR A 1 73 ? 2.564 -1.691 14.657 1.00 78.12 73 THR A N 1
ATOM 540 C CA . THR A 1 73 ? 3.582 -2.316 15.515 1.00 78.12 73 THR A CA 1
ATOM 541 C C . THR A 1 73 ? 4.482 -1.257 16.160 1.00 78.12 73 THR A C 1
ATOM 543 O O . THR A 1 73 ? 4.546 -0.113 15.708 1.00 78.12 73 THR A O 1
ATOM 546 N N . SER A 1 74 ? 5.178 -1.618 17.246 1.00 68.25 74 SER A N 1
ATOM 547 C CA . SER A 1 74 ? 6.078 -0.694 17.952 1.00 68.25 74 SER A CA 1
ATOM 548 C C . SER A 1 74 ? 7.155 -0.154 17.004 1.00 68.25 74 SER A C 1
ATOM 550 O O . SER A 1 74 ? 7.973 -0.919 16.496 1.00 68.25 74 SER A O 1
ATOM 552 N N . GLY A 1 75 ? 7.147 1.161 16.771 1.00 65.88 75 GLY A N 1
ATOM 553 C CA . GLY A 1 75 ? 8.110 1.850 15.907 1.00 65.88 75 GLY A CA 1
ATOM 554 C C . GLY A 1 75 ? 7.617 2.163 14.493 1.00 65.88 75 GLY A C 1
ATOM 555 O O . GLY A 1 75 ? 8.360 2.784 13.738 1.00 65.88 75 GLY A O 1
ATOM 556 N N . ASN A 1 76 ? 6.388 1.787 14.134 1.00 73.50 76 ASN A N 1
ATOM 557 C CA . ASN A 1 76 ? 5.790 2.185 12.863 1.00 73.50 76 ASN A CA 1
ATOM 558 C C . ASN A 1 76 ? 4.991 3.490 13.011 1.00 73.50 76 ASN A C 1
ATOM 560 O O . ASN A 1 76 ? 4.310 3.698 14.014 1.00 73.50 76 ASN A O 1
ATOM 564 N N . THR A 1 77 ? 5.055 4.356 12.001 1.00 73.62 77 THR A N 1
ATOM 565 C CA . THR A 1 77 ? 4.400 5.679 11.995 1.00 73.62 77 THR A CA 1
ATOM 566 C C . THR A 1 77 ? 3.215 5.751 11.032 1.00 73.62 77 THR A C 1
ATOM 568 O O . THR A 1 77 ? 2.787 6.842 10.673 1.00 73.62 77 THR A O 1
ATOM 571 N N . VAL A 1 78 ? 2.734 4.603 10.549 1.00 83.12 78 VAL A N 1
ATOM 572 C CA . VAL A 1 78 ? 1.627 4.546 9.590 1.00 83.12 78 VAL A CA 1
ATOM 573 C C . VAL A 1 78 ? 0.307 4.734 10.325 1.00 83.12 78 VAL A C 1
ATOM 575 O O . VAL A 1 78 ? -0.063 3.906 11.160 1.00 83.12 78 VAL A O 1
ATOM 578 N N . ASP A 1 79 ? -0.425 5.784 9.966 1.00 86.00 79 ASP A N 1
ATOM 579 C CA . ASP A 1 79 ? -1.753 6.041 10.513 1.00 86.00 79 ASP A CA 1
ATOM 580 C C . ASP A 1 79 ? -2.801 5.209 9.774 1.00 86.00 79 ASP A C 1
ATOM 582 O O . ASP A 1 79 ? -3.007 5.355 8.565 1.00 86.00 79 ASP A O 1
ATOM 586 N N . ILE A 1 80 ? -3.508 4.346 10.501 1.00 88.44 80 ILE A N 1
ATOM 587 C CA . ILE A 1 80 ? -4.620 3.587 9.930 1.00 88.44 80 ILE A CA 1
ATOM 588 C C . ILE A 1 80 ? -5.933 4.200 10.381 1.00 88.44 80 ILE A C 1
ATOM 590 O O . ILE A 1 80 ? -6.203 4.313 11.574 1.00 88.44 80 ILE A O 1
ATOM 594 N N . ILE A 1 81 ? -6.769 4.571 9.419 1.00 91.12 81 ILE A N 1
ATOM 595 C CA . ILE A 1 81 ? -8.024 5.278 9.653 1.00 91.12 81 ILE A CA 1
ATOM 596 C 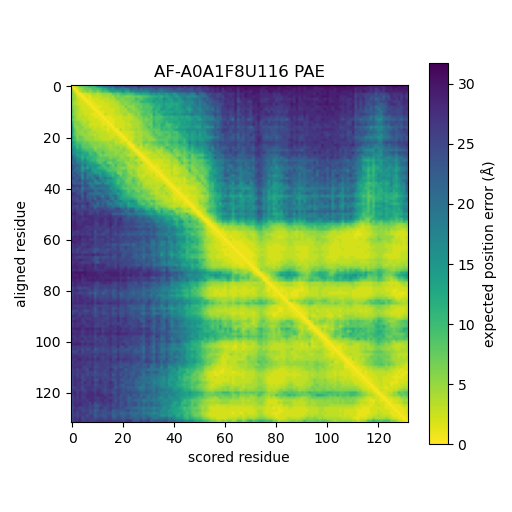C . ILE A 1 81 ? -9.171 4.420 9.130 1.00 91.12 81 ILE A C 1
ATOM 598 O O . ILE A 1 81 ? -9.210 4.081 7.954 1.00 91.12 81 ILE A O 1
ATOM 602 N N . VAL A 1 82 ? -10.144 4.099 9.976 1.00 90.12 82 VAL A N 1
ATOM 603 C CA . VAL A 1 82 ? -11.379 3.409 9.586 1.00 90.12 82 VAL A CA 1
ATOM 604 C C . VAL A 1 82 ? -12.549 4.364 9.773 1.00 90.12 82 VAL A C 1
ATOM 606 O O . VAL A 1 82 ? -12.826 4.819 10.883 1.00 90.12 82 VAL A O 1
ATOM 609 N N . LYS A 1 83 ? -13.242 4.681 8.682 1.00 90.19 83 LYS A N 1
ATOM 610 C CA . LYS A 1 83 ? -14.454 5.499 8.662 1.00 90.19 83 LYS A CA 1
ATOM 611 C C . LYS A 1 83 ? -15.660 4.586 8.506 1.00 90.19 83 LYS A C 1
ATOM 613 O O . LYS A 1 83 ? -15.802 3.905 7.490 1.00 90.19 83 LYS A O 1
ATOM 618 N N . LYS A 1 84 ? -16.517 4.580 9.522 1.00 87.75 84 LYS A N 1
ATOM 619 C CA . LYS A 1 84 ? -17.736 3.770 9.579 1.00 87.75 84 LYS A CA 1
ATOM 620 C C . LYS A 1 84 ? -18.911 4.669 9.919 1.00 87.7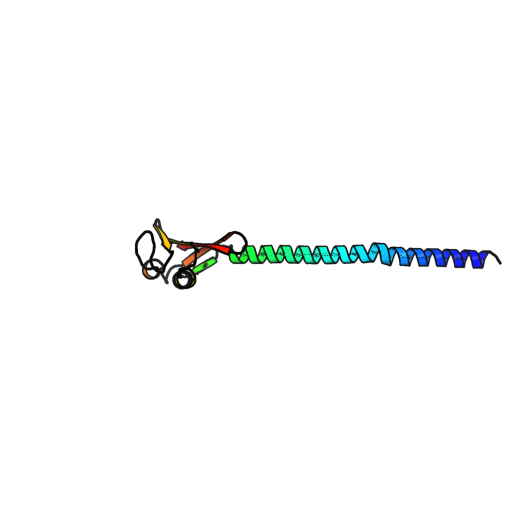5 84 LYS A C 1
ATOM 622 O O . LYS A 1 84 ? -18.922 5.293 10.982 1.00 87.75 84 LYS A O 1
ATOM 627 N N . SER A 1 85 ? -19.894 4.730 9.023 1.00 84.81 85 SER A N 1
ATOM 628 C CA . SER A 1 85 ? -20.995 5.696 9.108 1.00 84.81 85 SER A CA 1
ATOM 629 C C . SER A 1 85 ? -20.449 7.119 9.347 1.00 84.81 85 SER A C 1
ATOM 631 O O . SER A 1 85 ? -19.667 7.616 8.541 1.00 84.81 85 SER A O 1
ATOM 633 N N . SER A 1 86 ? -20.802 7.754 10.469 1.00 85.56 86 SER A N 1
ATOM 634 C CA . SER A 1 86 ? -20.332 9.094 10.853 1.00 85.56 86 SER A CA 1
ATOM 635 C C . SER A 1 86 ? -19.094 9.088 11.760 1.00 85.56 86 SER A C 1
ATOM 637 O O . SER A 1 86 ? -18.621 10.153 12.153 1.00 85.56 86 SER A O 1
ATOM 639 N N . ASN A 1 87 ? -18.571 7.914 12.122 1.00 87.25 87 ASN A N 1
ATOM 640 C CA . ASN A 1 87 ? -17.459 7.779 13.056 1.00 87.25 87 ASN A CA 1
ATOM 641 C C . ASN A 1 87 ? -16.133 7.584 12.316 1.00 87.25 87 ASN A C 1
ATOM 643 O O . ASN A 1 87 ? -16.062 6.894 11.299 1.00 87.25 87 ASN A O 1
ATOM 647 N N . THR A 1 88 ? -15.067 8.164 12.868 1.00 89.88 88 THR A N 1
ATOM 648 C CA . THR A 1 88 ? -13.689 7.966 12.404 1.00 89.88 88 THR A CA 1
ATOM 649 C C . THR A 1 88 ? -12.857 7.369 13.532 1.00 89.88 88 THR A C 1
ATOM 651 O O . THR A 1 88 ? -12.808 7.904 14.642 1.00 89.88 88 THR A O 1
ATOM 654 N N . TYR A 1 89 ? -12.199 6.256 13.236 1.00 89.25 89 TYR A N 1
ATOM 655 C CA . TYR A 1 89 ? -11.366 5.513 14.168 1.00 89.25 89 TYR A CA 1
ATOM 656 C C . TYR A 1 89 ? -9.937 5.498 13.652 1.00 89.25 89 TYR A C 1
ATOM 658 O O . TYR A 1 89 ? -9.677 4.947 12.587 1.00 89.25 89 TYR A O 1
ATOM 666 N N . THR A 1 90 ? -9.016 6.084 14.408 1.00 89.00 90 THR A N 1
ATOM 667 C CA . THR A 1 90 ? -7.585 6.027 14.093 1.00 89.00 90 THR A CA 1
ATOM 668 C C . THR A 1 90 ? -6.926 4.949 14.939 1.00 89.00 90 THR A C 1
ATOM 670 O O . THR A 1 90 ? -7.267 4.794 16.116 1.00 89.00 90 THR A O 1
ATOM 673 N N . PHE A 1 91 ? -6.003 4.204 14.345 1.00 85.31 91 PHE A N 1
ATOM 674 C CA . PHE A 1 91 ? -5.247 3.129 14.969 1.00 85.31 91 PHE A CA 1
ATOM 675 C C . PHE A 1 91 ? -3.756 3.421 14.832 1.00 85.31 91 PHE A C 1
ATOM 677 O O . PHE A 1 91 ? -3.237 3.550 13.726 1.00 85.31 91 PHE A O 1
ATOM 684 N N . THR A 1 92 ? -3.084 3.503 15.978 1.00 78.00 92 THR A N 1
ATOM 685 C CA . THR A 1 92 ? -1.616 3.492 16.101 1.00 78.00 92 THR A CA 1
ATOM 686 C C . THR A 1 92 ? -1.120 2.212 16.791 1.00 78.00 92 THR A C 1
ATOM 688 O O . THR A 1 92 ? 0.075 1.952 16.860 1.00 78.00 92 THR A O 1
ATOM 691 N N . ASN A 1 93 ? -2.055 1.389 17.279 1.00 77.06 93 ASN A N 1
ATOM 692 C CA . ASN A 1 93 ? -1.891 0.033 17.807 1.00 77.06 93 ASN A CA 1
ATOM 693 C C . ASN A 1 93 ? -3.174 -0.767 17.462 1.00 77.06 93 ASN A C 1
ATOM 695 O O . ASN A 1 93 ? -4.098 -0.218 16.856 1.00 77.06 93 ASN A O 1
ATOM 699 N N . SER A 1 94 ? -3.303 -2.026 17.888 1.00 75.94 94 SER A N 1
ATOM 700 C CA . SER A 1 94 ? -4.515 -2.850 17.695 1.00 75.94 94 SER A CA 1
ATOM 701 C C . SER A 1 94 ? -5.800 -2.259 18.313 1.00 75.94 94 SER A C 1
ATOM 703 O O . SER A 1 94 ? -6.905 -2.729 18.026 1.00 75.94 94 SER A O 1
ATOM 705 N N . THR A 1 95 ? -5.672 -1.227 19.150 1.00 77.75 95 THR A N 1
ATOM 706 C CA . THR A 1 95 ? -6.767 -0.455 19.747 1.00 77.75 95 THR A CA 1
ATOM 707 C C . THR A 1 95 ? -6.818 0.959 19.182 1.00 77.75 95 THR A C 1
ATOM 709 O O . THR A 1 95 ? -5.790 1.626 19.054 1.00 77.75 95 THR A O 1
ATOM 712 N N . SER A 1 96 ? -8.027 1.438 18.898 1.00 77.81 96 SER A N 1
ATOM 713 C CA . SER A 1 96 ? -8.250 2.788 18.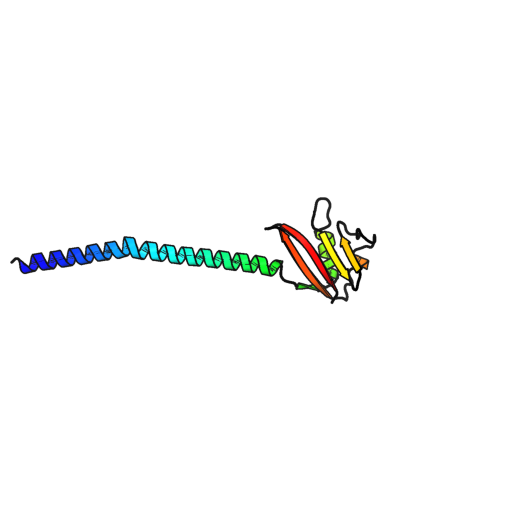392 1.00 77.81 96 SER A CA 1
ATOM 714 C C . SER A 1 96 ? -7.880 3.854 19.425 1.00 77.81 96 SER A C 1
ATOM 716 O O . SER A 1 96 ? -8.274 3.756 20.587 1.00 77.81 96 SER A O 1
ATOM 718 N N . THR A 1 97 ? -7.208 4.916 18.982 1.00 77.69 97 THR A N 1
ATOM 719 C CA . THR A 1 97 ? -6.810 6.058 19.820 1.00 77.69 97 THR A CA 1
ATOM 720 C C . THR A 1 97 ? -7.979 6.956 20.224 1.00 77.69 97 THR A C 1
ATOM 722 O O . THR A 1 97 ? -7.908 7.613 21.258 1.00 77.69 97 THR A O 1
ATOM 725 N N . SER A 1 98 ? -9.062 6.993 19.439 1.00 76.81 98 SER A N 1
ATOM 726 C CA . SER A 1 98 ? -10.211 7.877 19.689 1.00 76.81 98 SER A CA 1
ATOM 727 C C . SER A 1 98 ? -11.282 7.258 20.587 1.00 76.81 98 SER A C 1
ATOM 729 O O . SER A 1 98 ? -12.033 7.980 21.236 1.00 76.81 98 SER A O 1
ATOM 731 N N . SER A 1 99 ? -11.379 5.928 20.620 1.00 79.00 99 SER A N 1
ATOM 732 C CA . SER A 1 99 ? -12.490 5.225 21.278 1.00 79.00 99 SER A CA 1
ATOM 733 C C . SER A 1 99 ? -12.071 4.068 22.183 1.00 79.00 99 SER A C 1
ATOM 735 O O . SER A 1 99 ? -12.938 3.465 22.812 1.00 79.00 99 SER A O 1
ATOM 737 N N . ASN A 1 100 ? -10.775 3.737 22.250 1.00 82.12 100 ASN A N 1
ATOM 738 C CA . ASN A 1 100 ? -10.234 2.586 22.986 1.00 82.12 100 ASN A CA 1
ATOM 739 C C . ASN A 1 100 ? -10.885 1.235 22.621 1.00 82.12 100 ASN A C 1
ATOM 741 O O . 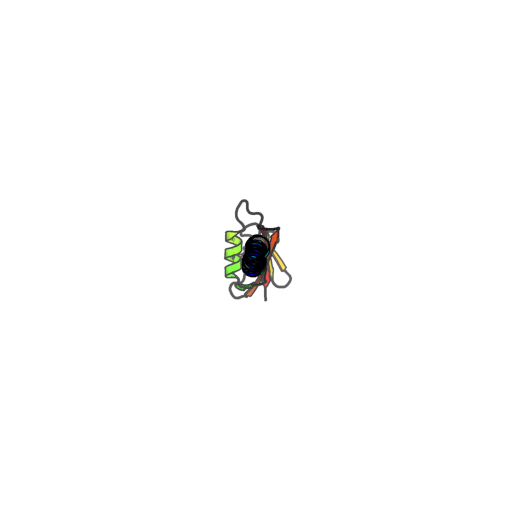ASN A 1 100 ? -10.838 0.284 23.398 1.00 82.12 100 ASN A O 1
ATOM 745 N N . GLN A 1 101 ? -11.488 1.131 21.433 1.00 84.50 101 GLN A N 1
ATOM 746 C CA . GLN A 1 101 ? -12.066 -0.111 20.921 1.00 84.50 101 GLN A CA 1
ATOM 747 C C . GLN A 1 101 ? -11.058 -0.872 20.052 1.00 84.50 101 GLN A C 1
ATOM 749 O O . GLN A 1 101 ? -10.250 -0.270 19.342 1.00 84.50 101 GLN A O 1
ATOM 754 N N . SER A 1 102 ? -11.116 -2.204 20.097 1.00 86.06 102 SER A N 1
ATOM 755 C CA . SER A 1 102 ? -10.303 -3.083 19.246 1.00 86.06 102 SER A CA 1
ATOM 756 C C . SER A 1 102 ? -10.683 -2.940 17.771 1.00 86.06 102 SER A C 1
ATOM 758 O O . SER A 1 102 ? -11.865 -2.785 17.443 1.00 86.06 102 SER A O 1
ATOM 760 N N . VAL A 1 103 ? -9.705 -3.089 16.870 1.00 85.38 103 VAL A N 1
ATOM 761 C CA . VAL A 1 103 ? -9.959 -3.165 15.420 1.00 85.38 103 VAL A CA 1
ATOM 762 C C . VAL A 1 103 ? -10.975 -4.256 15.075 1.00 85.38 103 VAL A C 1
ATOM 764 O O . VAL A 1 103 ? -11.813 -4.045 14.208 1.00 85.38 103 VAL A O 1
ATOM 767 N N . THR A 1 104 ? -10.981 -5.376 15.800 1.00 85.81 104 THR A N 1
ATOM 768 C CA . THR A 1 104 ? -11.914 -6.495 15.570 1.00 85.81 104 THR A CA 1
ATOM 769 C C . THR A 1 104 ? -13.370 -6.150 15.880 1.00 85.81 104 THR A C 1
ATOM 771 O O . THR A 1 104 ? -14.273 -6.821 15.395 1.00 85.81 104 THR A O 1
ATOM 774 N N . THR A 1 105 ? -13.608 -5.132 16.711 1.00 84.81 105 THR A N 1
ATOM 775 C CA . THR A 1 105 ? -14.955 -4.643 17.040 1.00 84.81 105 THR A CA 1
ATOM 776 C C . THR A 1 105 ? -15.425 -3.601 16.025 1.00 84.81 105 THR A C 1
ATOM 778 O O . THR A 1 105 ? -16.618 -3.482 15.753 1.00 84.81 105 THR A O 1
ATOM 781 N N . ILE A 1 106 ? -14.486 -2.836 15.463 1.00 85.62 106 ILE A N 1
ATOM 782 C CA . ILE A 1 106 ? -14.770 -1.738 14.534 1.00 85.62 106 ILE A CA 1
ATOM 783 C C . ILE A 1 106 ? -14.898 -2.250 13.093 1.00 85.62 106 ILE A C 1
ATOM 785 O O . ILE A 1 106 ? -15.851 -1.884 12.399 1.00 85.62 106 ILE A O 1
ATOM 789 N N . ALA A 1 107 ? -13.957 -3.088 12.652 1.00 86.69 107 ALA A N 1
ATOM 790 C CA . ALA A 1 107 ? -13.915 -3.659 11.313 1.00 86.69 107 ALA A CA 1
ATOM 791 C C . ALA A 1 107 ? -14.870 -4.853 11.211 1.00 86.69 107 ALA A C 1
ATOM 793 O O . ALA A 1 107 ? -14.599 -5.940 11.724 1.00 86.69 107 ALA A O 1
ATOM 794 N N . ASP A 1 108 ? -15.998 -4.649 10.535 1.00 86.12 108 ASP A N 1
ATOM 795 C CA . ASP A 1 108 ? -16.996 -5.693 10.335 1.00 86.12 108 ASP A CA 1
ATOM 796 C C . ASP A 1 108 ? -16.590 -6.587 9.154 1.00 86.12 108 ASP A C 1
ATOM 798 O O . ASP A 1 108 ? -16.567 -6.156 8.000 1.00 86.12 108 ASP A O 1
ATOM 802 N N . ILE A 1 109 ? -16.277 -7.854 9.433 1.00 87.62 109 ILE A N 1
ATOM 803 C CA . ILE A 1 109 ? -15.850 -8.834 8.419 1.00 87.62 109 ILE A CA 1
ATOM 804 C C . ILE A 1 109 ? -16.923 -9.120 7.356 1.00 87.62 109 ILE A C 1
ATOM 806 O O . ILE A 1 109 ? -16.601 -9.629 6.282 1.00 87.62 109 ILE A O 1
ATOM 810 N N . SER A 1 110 ? -18.191 -8.803 7.639 1.00 86.12 110 SER A N 1
ATOM 811 C CA . SER A 1 110 ? -19.300 -8.954 6.691 1.00 86.12 110 SER A CA 1
ATOM 812 C C . SER A 1 110 ? -19.448 -7.759 5.743 1.00 86.12 110 SER A C 1
ATOM 814 O O . SER A 1 110 ? -20.184 -7.840 4.756 1.00 86.12 110 SER A O 1
ATOM 816 N N . LYS A 1 111 ? -18.745 -6.654 6.021 1.00 88.00 111 LYS A N 1
ATOM 817 C CA . LYS A 1 111 ? -18.811 -5.405 5.262 1.00 88.00 111 LYS A CA 1
ATOM 818 C C . LYS A 1 111 ? -17.613 -5.232 4.340 1.00 88.00 111 LYS A C 1
ATOM 820 O O . LYS A 1 111 ? -16.554 -5.842 4.511 1.00 88.00 111 LYS A O 1
ATOM 825 N N . HIS A 1 112 ? -17.820 -4.380 3.343 1.00 89.38 112 HIS A N 1
ATOM 826 C CA . HIS A 1 112 ? -16.794 -3.978 2.398 1.00 89.38 112 HIS A CA 1
ATOM 827 C C . HIS A 1 112 ? -16.400 -2.531 2.666 1.00 89.38 112 HIS A C 1
ATOM 829 O O . HIS A 1 112 ? -17.223 -1.702 3.054 1.00 89.38 112 HIS A O 1
ATOM 835 N N . TYR A 1 113 ? -15.127 -2.247 2.450 1.00 91.56 113 TYR A N 1
ATOM 836 C CA . TYR A 1 113 ? -14.518 -0.958 2.697 1.00 91.56 113 TYR A CA 1
ATOM 837 C C . TYR A 1 113 ? -13.691 -0.564 1.485 1.00 91.56 113 TYR A C 1
ATOM 839 O O . TYR A 1 113 ? -12.988 -1.389 0.904 1.00 91.56 113 TYR A O 1
ATOM 847 N N . VAL A 1 114 ? -13.739 0.707 1.117 1.00 90.94 114 VAL A N 1
ATOM 848 C CA . VAL A 1 114 ? -12.817 1.276 0.138 1.00 90.94 114 VAL A CA 1
ATOM 849 C C . VAL A 1 114 ? -11.531 1.643 0.863 1.00 90.94 114 VAL A C 1
ATOM 851 O O . VAL A 1 114 ? -11.537 2.508 1.739 1.00 90.94 114 VAL A O 1
ATOM 854 N N . ARG A 1 115 ? -10.444 0.956 0.515 1.00 90.19 115 ARG A N 1
ATOM 855 C CA . ARG A 1 115 ? -9.083 1.221 0.973 1.00 90.19 115 ARG A CA 1
ATOM 856 C C . ARG A 1 115 ? -8.431 2.257 0.071 1.00 90.19 115 ARG A C 1
ATOM 858 O O . ARG A 1 115 ? -8.298 2.015 -1.124 1.00 90.19 115 ARG A O 1
ATOM 865 N N . THR A 1 116 ? -7.921 3.320 0.667 1.00 89.38 116 THR A N 1
ATOM 866 C CA . T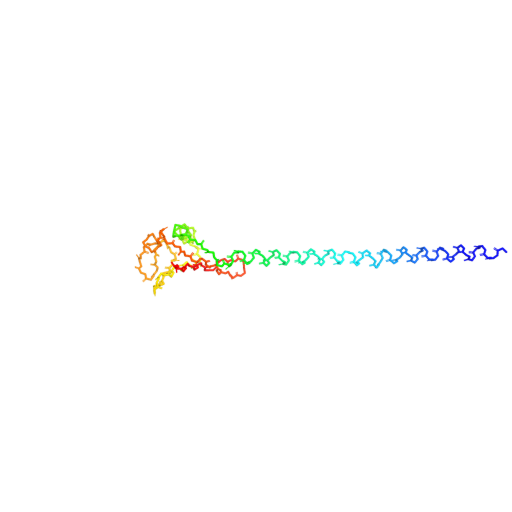HR A 1 116 ? -7.056 4.311 0.028 1.00 89.38 116 THR A CA 1
ATOM 867 C C . THR A 1 116 ? -5.730 4.343 0.774 1.00 89.38 116 THR A C 1
ATOM 869 O O . THR A 1 116 ? -5.721 4.380 2.004 1.00 89.38 116 THR A O 1
ATOM 872 N N . ILE A 1 117 ? -4.618 4.313 0.045 1.00 88.06 117 ILE A N 1
ATOM 873 C CA . ILE A 1 117 ? -3.274 4.418 0.619 1.00 88.06 117 ILE A CA 1
ATOM 874 C C . ILE A 1 117 ? -2.723 5.790 0.260 1.00 88.06 117 ILE A C 1
ATOM 876 O O . ILE A 1 117 ? -2.757 6.185 -0.900 1.00 88.06 117 ILE A O 1
ATOM 880 N N . GLU A 1 118 ? -2.199 6.501 1.246 1.00 85.75 118 GLU A N 1
ATOM 881 C CA . GLU A 1 118 ? -1.487 7.754 1.054 1.00 85.75 118 GLU A CA 1
ATOM 882 C C . GLU A 1 118 ? 0.011 7.520 1.231 1.00 85.75 118 GLU A C 1
ATOM 884 O O . GLU A 1 118 ? 0.451 6.874 2.189 1.00 85.75 118 GLU A O 1
ATOM 889 N N . LYS A 1 119 ? 0.807 8.051 0.302 1.00 83.94 119 LYS A N 1
ATOM 890 C CA . LYS A 1 119 ? 2.264 7.919 0.310 1.00 83.94 119 LYS A CA 1
ATOM 891 C C . LYS A 1 119 ? 2.940 9.283 0.250 1.00 83.94 119 LYS A C 1
ATOM 893 O O . LYS A 1 119 ? 2.514 10.155 -0.502 1.00 83.94 119 LYS A O 1
ATOM 898 N N . ALA A 1 120 ? 4.052 9.424 0.966 1.00 80.12 120 ALA A N 1
ATOM 899 C CA . ALA A 1 120 ? 5.006 10.517 0.796 1.00 80.12 120 ALA A CA 1
ATOM 900 C C . ALA A 1 120 ? 6.264 9.956 0.121 1.00 80.12 120 ALA A C 1
ATOM 902 O O . ALA A 1 120 ? 7.113 9.325 0.755 1.00 80.12 120 ALA A O 1
ATOM 903 N N . GLY A 1 121 ? 6.360 10.128 -1.199 1.00 78.69 121 GLY A N 1
ATOM 904 C CA . GLY A 1 121 ? 7.393 9.474 -2.003 1.00 78.69 121 GLY A CA 1
ATOM 905 C C . GLY A 1 121 ? 7.183 7.958 -2.047 1.00 78.69 121 GLY A C 1
ATOM 906 O O . GLY A 1 121 ? 6.189 7.487 -2.594 1.00 78.69 121 GLY A O 1
ATOM 907 N N . THR A 1 122 ? 8.115 7.189 -1.478 1.00 71.69 122 THR A N 1
ATOM 908 C CA . THR A 1 122 ? 8.051 5.715 -1.433 1.00 71.69 122 THR A CA 1
ATOM 909 C C . THR A 1 122 ? 7.464 5.159 -0.134 1.00 71.69 122 THR A C 1
ATOM 911 O O . THR A 1 122 ? 7.171 3.965 -0.072 1.00 71.69 122 THR A O 1
ATOM 914 N N . GLN A 1 123 ? 7.281 5.988 0.897 1.00 78.88 123 GLN A N 1
ATOM 915 C CA . GLN A 1 123 ? 6.793 5.546 2.204 1.00 78.88 123 GLN A CA 1
ATOM 916 C C . GLN A 1 123 ? 5.275 5.682 2.296 1.00 78.88 123 GLN A C 1
ATOM 918 O O . GLN A 1 123 ? 4.716 6.705 1.901 1.00 78.88 123 GLN A O 1
ATOM 923 N N . ILE A 1 124 ? 4.616 4.656 2.838 1.00 83.50 124 ILE A N 1
ATOM 924 C CA . ILE A 1 124 ? 3.198 4.722 3.203 1.00 83.50 124 ILE A CA 1
ATOM 925 C C . ILE A 1 124 ? 3.081 5.589 4.454 1.00 83.50 124 ILE A C 1
ATOM 927 O O . ILE A 1 124 ? 3.764 5.334 5.441 1.00 83.50 124 ILE A O 1
ATOM 931 N N . VAL A 1 125 ? 2.228 6.606 4.393 1.00 85.62 125 VAL A N 1
ATOM 932 C CA . VAL A 1 125 ? 1.984 7.543 5.497 1.00 85.62 125 VAL A CA 1
ATOM 933 C C . VAL A 1 125 ? 0.662 7.217 6.173 1.00 85.62 125 VAL A C 1
ATOM 935 O O . VAL A 1 125 ? 0.602 7.138 7.397 1.00 85.62 125 VAL A O 1
ATOM 938 N N . SER A 1 126 ? -0.385 6.976 5.381 1.00 87.81 126 SER A N 1
ATOM 939 C CA . SER A 1 126 ? -1.705 6.657 5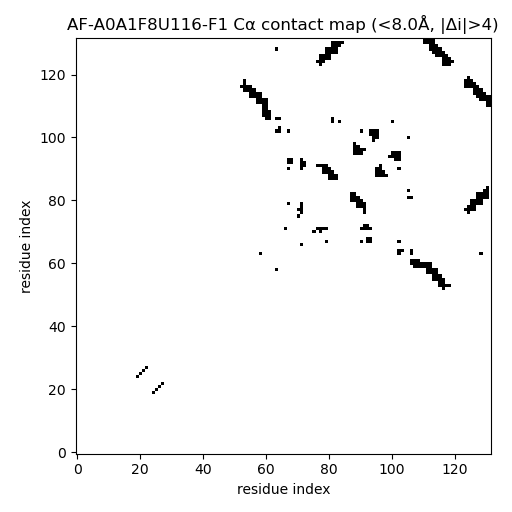.913 1.00 87.81 126 SER A CA 1
ATOM 940 C C . SER A 1 126 ? -2.416 5.592 5.081 1.00 87.81 126 SER A C 1
ATOM 942 O O . SER A 1 126 ? -2.205 5.463 3.872 1.00 87.81 126 SER A O 1
ATOM 944 N N . ILE A 1 127 ? -3.262 4.799 5.737 1.00 89.94 127 ILE A N 1
ATOM 945 C CA . ILE A 1 127 ? -4.182 3.871 5.076 1.00 89.94 127 ILE A CA 1
ATOM 946 C C . ILE A 1 127 ? -5.582 4.161 5.602 1.00 89.94 127 ILE A C 1
ATOM 948 O O . ILE A 1 127 ? -5.864 3.978 6.785 1.00 89.94 127 ILE A O 1
ATOM 952 N N . THR A 1 128 ? -6.471 4.603 4.718 1.00 91.62 128 THR A N 1
ATOM 953 C CA . THR A 1 128 ? -7.859 4.915 5.060 1.00 91.62 128 THR A CA 1
ATOM 954 C C . THR A 1 128 ? -8.799 3.854 4.507 1.00 91.62 128 THR A C 1
ATOM 956 O O . THR A 1 128 ? -8.745 3.529 3.327 1.00 91.62 128 THR A O 1
ATOM 959 N N . PHE A 1 129 ? -9.704 3.361 5.342 1.00 92.50 129 PHE A N 1
ATOM 960 C CA . PHE A 1 129 ? -10.786 2.454 4.987 1.00 92.50 129 PHE A CA 1
ATOM 961 C C . PHE A 1 129 ? -12.123 3.167 5.175 1.00 92.50 129 PHE A C 1
ATOM 963 O O . PHE A 1 129 ? -12.388 3.689 6.256 1.00 92.50 129 PHE A O 1
ATOM 970 N N . VAL A 1 130 ? -12.973 3.190 4.151 1.00 91.38 130 VAL A N 1
ATOM 971 C CA . VAL A 1 130 ? -14.307 3.809 4.211 1.00 91.38 130 VAL A CA 1
ATOM 972 C C . VAL A 1 130 ? -15.369 2.753 3.953 1.00 91.38 130 VAL A C 1
ATOM 974 O O . VAL A 1 130 ? -15.367 2.149 2.883 1.00 91.38 130 VAL A O 1
ATOM 977 N N . GLU A 1 131 ? -16.255 2.524 4.922 1.00 90.50 131 GLU A N 1
ATOM 978 C CA . GLU A 1 131 ? -17.356 1.557 4.793 1.00 90.50 131 GLU A CA 1
ATOM 979 C C . GLU A 1 131 ? -18.264 1.906 3.601 1.00 90.50 131 GLU A C 1
ATOM 981 O O . GLU A 1 131 ? -18.555 3.084 3.372 1.00 90.50 131 GLU A O 1
ATOM 986 N N . GLN A 1 132 ? -18.666 0.885 2.836 1.00 83.88 132 GLN A N 1
ATOM 987 C CA . GLN A 1 132 ? -19.624 0.976 1.726 1.00 83.88 132 GLN A CA 1
ATOM 988 C C . GLN A 1 132 ? -21.010 0.480 2.140 1.00 83.88 132 GLN A C 1
ATOM 990 O O . GLN A 1 132 ? -21.091 -0.572 2.821 1.00 83.88 132 GLN A O 1
#

Secondary structure (DSSP, 8-state):
-HHHHHHHHHHHHHHHHHHHHIIIIIHHHHHHHHHHHHHHHHHHHHHHHHHHHHS-EEEEHHHHHHHHHHHSSTT--PEEEEEETTEEEEESSSBBTTT--BHHHHS-TTSEEEEEEEEETTEEEEEEEEE-

Foldseek 3Di:
DVVVVVVVVVVVVVVVVVVVCCVPPVVVVVVVVVVVVVVVVVVVVVVVVVCVQFPWDKDFLVVLLVVQQVQLDPPHQEWEWEADDPDIFIGNHQATPPPRHGSPVRRDRVWIWTWGFDDDVPDTRYIYTYTD

pLDDT: mean 78.65, std 9.86, range [55.91, 92.5]

Radius of gyration: 31.11 Å; Cα contacts (8 Å, |Δi|>4): 170; chains: 1; bounding box: 63×20×93 Å

Solvent-accessible surface area (backbone atoms only — not comparable to full-atom values): 7087 Å² total; per-residue (Å²): 126,64,69,60,58,53,52,53,51,52,52,50,50,53,51,52,50,52,53,48,45,46,61,70,47,49,49,54,51,49,53,50,51,52,52,50,50,52,52,49,53,52,51,51,49,52,49,49,58,54,43,68,63,39,46,76,39,84,40,44,17,58,57,50,44,53,48,37,65,68,44,25,39,97,90,52,83,39,44,35,33,44,34,49,92,94,46,75,38,40,25,67,34,62,41,23,77,76,73,73,44,45,43,77,76,70,40,49,63,91,41,43,23,42,34,34,4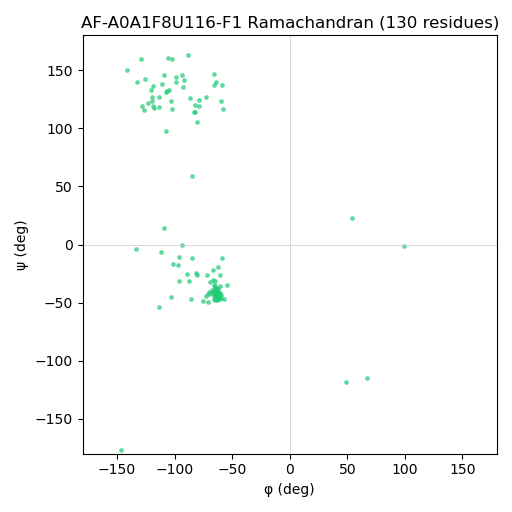2,40,61,65,86,90,42,70,44,34,39,38,32,37,61,110